Protein AF-A0A519K707-F1 (afdb_monomer_lite)

Radius of gyration: 17.27 Å; chains: 1; bounding box: 45×26×47 Å

pLDDT: mean 90.91, std 6.57, range [60.56, 97.56]

Secondary structure (DSSP, 8-state):
--HHHHHHHHHHHHHHHHHHHHHHHHHHHHHHTTSSS---HHHHHHHHHHHHHHHHHHHHHHHHHHHHHTT-HHHHGGGHHHHHHHHHHHHHHHHHHS--STHHHHHHHHHHHT-

Foldseek 3Di:
DPLVVLLVVLVCVVVVVVVVLVVVLVVQVVVQVPDPDRDPSVLVSLVVVLVSLVVSLVVLVVVLVVCVVVVVVSSSVSSVVSNVVSVLSNLQSVLVVDDCPDPSVVSVVVVVVVD

Sequence (115 aa):
MTLLKAFMIRLVIVILPLLCLYVYSEIAFAANRKKEHPTDAAMGIVLLGGFILIILFVGFMFDLIKRLVRKEYNLALLDIPFLIPAAVFIAYIICLMTSRECFCGWLIETIDWMR

Structure (mmCIF, N/CA/C/O backbone):
data_AF-A0A519K707-F1
#
_entry.id   AF-A0A519K707-F1
#
loop_
_atom_site.group_PDB
_atom_site.id
_atom_site.type_symbol
_atom_site.label_atom_id
_atom_site.label_alt_id
_atom_site.label_comp_id
_atom_site.label_asym_id
_atom_site.label_entity_id
_atom_site.label_seq_id
_atom_site.pdbx_PDB_ins_code
_atom_site.Cartn_x
_atom_site.Cartn_y
_atom_site.Cartn_z
_atom_site.occupancy
_atom_site.B_iso_or_equiv
_atom_site.auth_seq_id
_atom_site.auth_comp_id
_atom_site.auth_asym_id
_atom_site.auth_atom_id
_atom_site.pdbx_PDB_model_num
ATOM 1 N N . MET A 1 1 ? -25.925 4.312 6.617 1.00 61.62 1 MET A N 1
ATOM 2 C CA . MET A 1 1 ? -25.273 3.681 5.442 1.00 61.62 1 MET A CA 1
ATOM 3 C C . MET A 1 1 ? -25.270 2.181 5.661 1.00 61.62 1 MET A C 1
ATOM 5 O O . MET A 1 1 ? -24.950 1.770 6.766 1.00 61.62 1 MET A O 1
ATOM 9 N N . THR A 1 2 ? -25.628 1.372 4.665 1.00 84.69 2 THR A N 1
ATOM 10 C CA . THR A 1 2 ? -25.430 -0.083 4.758 1.00 84.69 2 THR A CA 1
ATOM 11 C C . THR A 1 2 ? -23.928 -0.391 4.822 1.00 84.69 2 THR A C 1
ATOM 13 O O . THR A 1 2 ? -23.132 0.320 4.202 1.00 84.69 2 THR A O 1
ATOM 16 N N . LEU A 1 3 ? -23.528 -1.426 5.573 1.00 87.75 3 LEU A N 1
ATOM 17 C CA . LEU A 1 3 ? -22.120 -1.848 5.697 1.00 87.75 3 LEU A CA 1
ATOM 18 C C . LEU A 1 3 ? -21.479 -2.081 4.321 1.00 87.75 3 LEU A C 1
ATOM 20 O O . LEU A 1 3 ? -20.363 -1.634 4.075 1.00 87.75 3 LEU A O 1
ATOM 24 N N . LEU A 1 4 ? -22.241 -2.664 3.391 1.00 90.69 4 LEU A N 1
ATOM 25 C CA . LEU A 1 4 ? -21.830 -2.858 2.002 1.00 90.69 4 LEU A CA 1
ATOM 26 C C . LEU A 1 4 ? -21.457 -1.541 1.310 1.00 90.69 4 LEU A C 1
ATOM 28 O O . LEU A 1 4 ? -20.396 -1.442 0.706 1.00 90.69 4 LEU A O 1
ATOM 32 N N . LYS A 1 5 ? -22.286 -0.495 1.430 1.00 91.25 5 LYS A N 1
ATOM 33 C CA . LYS A 1 5 ? -21.983 0.812 0.827 1.00 91.25 5 LYS A CA 1
ATOM 34 C C . LYS A 1 5 ? -20.705 1.414 1.416 1.00 91.25 5 LYS A C 1
ATOM 36 O O . LYS A 1 5 ? -19.913 1.999 0.685 1.00 91.25 5 LYS A O 1
ATOM 41 N N . ALA A 1 6 ? -20.495 1.259 2.723 1.00 90.38 6 ALA A N 1
ATOM 42 C CA . ALA A 1 6 ? -19.288 1.736 3.393 1.00 90.38 6 ALA A CA 1
ATOM 43 C C . ALA A 1 6 ? -18.028 0.978 2.942 1.00 90.38 6 ALA A C 1
ATOM 45 O O . ALA A 1 6 ? -16.967 1.586 2.819 1.00 90.38 6 ALA A O 1
ATOM 46 N N . PHE A 1 7 ? -18.144 -0.323 2.677 1.00 93.06 7 PHE A N 1
ATOM 47 C CA . PHE A 1 7 ? -17.065 -1.132 2.116 1.00 93.06 7 PHE A CA 1
ATOM 48 C C . PHE A 1 7 ? -16.756 -0.742 0.663 1.00 93.06 7 PHE A C 1
ATOM 50 O O . PHE A 1 7 ? -15.603 -0.487 0.330 1.00 93.06 7 PHE A O 1
ATOM 57 N N . MET A 1 8 ? -17.783 -0.596 -0.181 1.00 95.38 8 MET A N 1
ATOM 58 C CA . MET A 1 8 ? -17.620 -0.225 -1.593 1.00 95.38 8 MET A CA 1
ATOM 59 C C . MET A 1 8 ? -16.903 1.116 -1.773 1.00 95.38 8 MET A C 1
ATOM 61 O O . MET A 1 8 ? -16.061 1.247 -2.653 1.00 95.38 8 MET A O 1
ATOM 65 N N . ILE A 1 9 ? -17.192 2.105 -0.922 1.00 94.50 9 ILE A N 1
ATOM 66 C CA . ILE A 1 9 ? -16.501 3.402 -0.970 1.00 94.50 9 ILE A CA 1
ATOM 67 C C . ILE A 1 9 ? -15.000 3.230 -0.708 1.00 94.50 9 ILE A C 1
ATOM 69 O O . ILE A 1 9 ? -14.186 3.774 -1.447 1.00 94.50 9 ILE A O 1
ATOM 73 N N . ARG A 1 10 ? -14.627 2.444 0.306 1.00 93.62 10 ARG A N 1
ATOM 74 C CA . ARG A 1 10 ? -13.219 2.167 0.630 1.00 93.62 10 ARG A CA 1
ATOM 75 C C . ARG A 1 10 ? -12.516 1.413 -0.484 1.00 93.62 10 ARG A C 1
ATOM 77 O O . ARG A 1 10 ? -11.395 1.756 -0.842 1.00 93.62 10 ARG A O 1
ATOM 84 N N . LEU A 1 11 ? -13.210 0.442 -1.071 1.00 95.19 11 LEU A N 1
ATOM 85 C CA . LEU A 1 11 ? -12.708 -0.304 -2.213 1.00 95.19 11 LEU A CA 1
ATOM 86 C C . LEU A 1 11 ? -12.392 0.631 -3.388 1.00 95.19 11 LEU A C 1
ATOM 88 O O . LEU A 1 11 ? -11.310 0.543 -3.957 1.00 95.19 11 LEU A O 1
ATOM 92 N N . VAL A 1 12 ? -13.282 1.575 -3.707 1.00 96.50 12 VAL A N 1
ATOM 93 C CA . VAL A 1 12 ? -13.040 2.575 -4.760 1.00 96.50 12 VAL A CA 1
ATOM 94 C C . VAL A 1 12 ? -11.853 3.479 -4.417 1.00 96.50 12 VAL A C 1
ATOM 96 O O . VAL A 1 12 ? -11.022 3.727 -5.288 1.00 96.50 12 VAL A O 1
ATOM 99 N N . ILE A 1 13 ? -11.735 3.926 -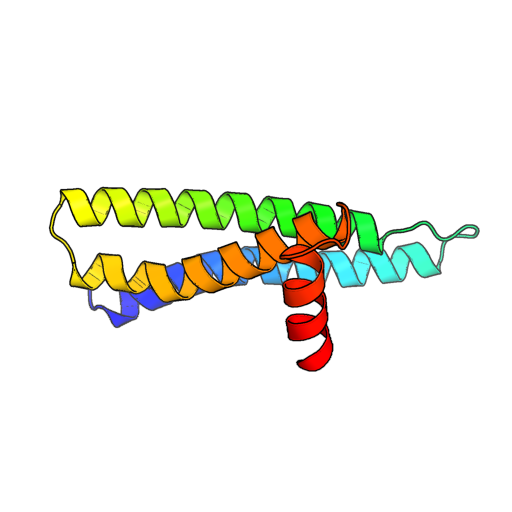3.161 1.00 95.25 13 ILE A N 1
ATOM 100 C CA . ILE A 1 13 ? -10.603 4.749 -2.693 1.00 95.25 13 ILE A CA 1
ATOM 101 C C . ILE A 1 13 ? -9.261 4.033 -2.903 1.00 95.25 13 ILE A C 1
ATOM 103 O O . ILE A 1 13 ? -8.279 4.691 -3.227 1.00 95.25 13 ILE A O 1
ATOM 107 N N . VAL A 1 14 ? -9.215 2.707 -2.752 1.00 95.69 14 VAL A N 1
ATOM 108 C CA . VAL A 1 14 ? -8.002 1.904 -2.979 1.00 95.69 14 VAL A CA 1
ATOM 109 C C . VAL A 1 14 ? -7.7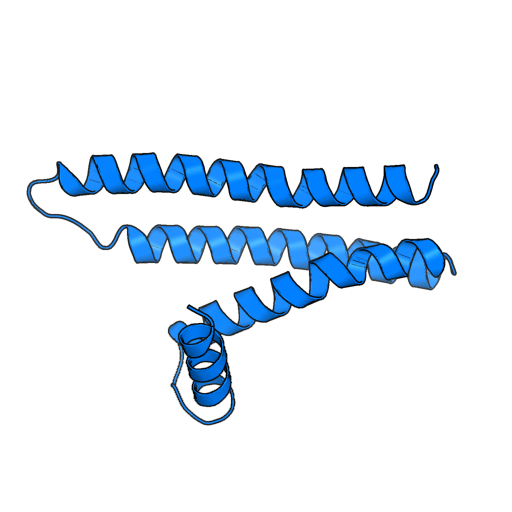73 1.621 -4.461 1.00 95.69 14 VAL A C 1
ATOM 111 O O . VAL A 1 14 ? -6.665 1.806 -4.957 1.00 95.69 14 VAL A O 1
ATOM 114 N N . ILE A 1 15 ? -8.804 1.184 -5.187 1.00 95.69 15 ILE A N 1
ATOM 115 C CA . ILE A 1 15 ? -8.665 0.769 -6.589 1.00 95.69 15 ILE A CA 1
ATOM 116 C C . ILE A 1 15 ? -8.275 1.946 -7.477 1.00 95.69 15 ILE A C 1
ATOM 118 O O . ILE A 1 15 ? -7.425 1.784 -8.346 1.00 95.69 15 ILE A O 1
ATOM 122 N N . LEU A 1 16 ? -8.871 3.123 -7.274 1.00 97.06 16 LEU A N 1
ATOM 123 C CA . LEU A 1 16 ? -8.659 4.272 -8.152 1.00 97.06 16 LEU A CA 1
ATOM 124 C C . LEU A 1 16 ? -7.169 4.664 -8.290 1.00 97.06 16 LEU A C 1
ATOM 126 O O . LEU A 1 16 ? -6.676 4.683 -9.418 1.00 97.06 16 LEU A O 1
ATOM 130 N N . PRO A 1 17 ? -6.411 4.930 -7.207 1.00 96.00 17 PRO A N 1
ATOM 131 C CA . PRO A 1 17 ? -4.996 5.278 -7.323 1.00 96.00 17 PRO A CA 1
ATOM 132 C C . PRO A 1 17 ? -4.136 4.122 -7.846 1.00 96.00 17 PRO A C 1
ATOM 134 O O . PRO A 1 17 ? -3.203 4.370 -8.608 1.00 96.00 17 PRO A O 1
ATOM 137 N N . LEU A 1 18 ? -4.450 2.869 -7.497 1.00 95.81 18 LEU A N 1
ATOM 138 C CA . LEU A 1 18 ? -3.706 1.705 -7.993 1.00 95.81 18 LEU A CA 1
ATOM 139 C C . LEU A 1 18 ? -3.924 1.483 -9.495 1.00 95.81 18 LEU A C 1
ATOM 141 O O . LEU A 1 18 ? -2.981 1.164 -10.214 1.00 95.81 18 LEU A O 1
ATOM 145 N N . LEU A 1 19 ? -5.140 1.713 -9.990 1.00 97.38 19 LEU A N 1
ATOM 146 C CA . LEU A 1 19 ? -5.457 1.638 -11.412 1.00 97.38 19 LEU A CA 1
ATOM 147 C C . LEU A 1 19 ? -4.780 2.772 -12.192 1.00 97.38 19 LEU A C 1
ATOM 149 O O . LEU A 1 19 ? -4.211 2.529 -13.255 1.00 97.38 19 LEU A O 1
ATOM 153 N N . CYS A 1 20 ? -4.765 3.990 -11.644 1.00 97.25 20 CYS A N 1
ATOM 154 C CA . CYS A 1 20 ? -3.995 5.098 -12.212 1.00 97.25 20 CYS A CA 1
ATOM 155 C C . CYS A 1 20 ? -2.498 4.767 -12.287 1.00 97.25 20 CYS A C 1
ATOM 157 O O . CYS A 1 20 ? -1.870 5.011 -13.317 1.00 97.25 20 CYS A O 1
ATOM 159 N N . LEU A 1 21 ? -1.934 4.178 -11.226 1.00 96.81 21 LEU A N 1
ATOM 160 C CA . LEU A 1 21 ? -0.539 3.742 -11.204 1.00 96.81 21 LEU A CA 1
ATOM 161 C C . LEU A 1 21 ? -0.266 2.662 -12.254 1.00 96.81 21 LEU A C 1
ATOM 163 O O . LEU A 1 21 ? 0.746 2.736 -12.944 1.00 96.81 21 LEU A O 1
ATOM 167 N N . TYR A 1 22 ? -1.169 1.692 -12.407 1.00 96.62 22 TYR A N 1
ATOM 168 C CA . TYR A 1 22 ? -1.054 0.645 -13.419 1.00 96.62 22 TYR A CA 1
ATOM 169 C C . TYR A 1 22 ? -1.020 1.232 -14.837 1.00 96.62 22 TYR A C 1
ATOM 171 O O . TYR A 1 22 ? -0.081 0.979 -15.592 1.00 96.62 22 TYR A O 1
ATOM 179 N N . VAL A 1 23 ? -1.976 2.100 -15.181 1.00 97.56 23 VAL A N 1
ATOM 180 C CA . VAL A 1 23 ? -2.002 2.767 -16.495 1.00 97.56 23 VAL A CA 1
ATOM 181 C C . VAL A 1 23 ? -0.733 3.593 -16.710 1.00 97.56 23 VAL A C 1
ATOM 183 O O . VAL A 1 23 ? -0.114 3.520 -17.771 1.00 97.56 23 VAL A O 1
ATOM 186 N N . TYR A 1 24 ? -0.302 4.337 -15.690 1.00 96.31 24 TYR A N 1
ATOM 187 C CA . TYR A 1 24 ? 0.948 5.087 -15.743 1.00 96.31 24 TYR A CA 1
ATOM 188 C C . TYR A 1 24 ? 2.161 4.173 -15.970 1.00 96.31 24 TYR A C 1
ATOM 190 O O . TYR A 1 24 ? 3.018 4.500 -16.790 1.00 96.31 24 TYR A O 1
ATOM 198 N N . SER A 1 25 ? 2.225 3.018 -15.301 1.00 95.69 25 SER A N 1
ATOM 199 C CA . SER A 1 25 ? 3.329 2.066 -15.455 1.00 95.69 25 SER A CA 1
ATOM 200 C C . SER A 1 25 ? 3.427 1.504 -16.870 1.00 95.69 25 SER A C 1
ATOM 202 O O . SER A 1 25 ? 4.521 1.485 -17.429 1.00 95.69 25 SER A O 1
ATOM 204 N N . GLU A 1 26 ? 2.305 1.147 -17.499 1.00 96.56 26 GLU A N 1
ATOM 205 C CA . GLU A 1 26 ? 2.284 0.652 -18.881 1.00 96.56 26 GLU A CA 1
ATOM 206 C C . GLU A 1 26 ? 2.825 1.705 -19.858 1.00 96.56 26 GLU A C 1
ATOM 208 O O . GLU A 1 26 ? 3.681 1.416 -20.703 1.00 96.56 26 GLU A O 1
ATOM 213 N N . ILE A 1 27 ? 2.390 2.959 -19.695 1.00 94.75 27 ILE A N 1
ATOM 214 C CA . ILE A 1 27 ? 2.861 4.089 -20.504 1.00 94.75 27 ILE A CA 1
ATOM 215 C C . ILE A 1 27 ? 4.360 4.325 -20.274 1.00 94.75 27 ILE A C 1
ATOM 217 O O . ILE A 1 27 ? 5.123 4.462 -21.235 1.00 94.75 27 ILE A O 1
ATOM 221 N N . ALA A 1 28 ? 4.798 4.341 -19.013 1.00 93.50 28 ALA A N 1
ATOM 222 C CA . ALA A 1 28 ? 6.188 4.573 -18.639 1.00 93.50 28 ALA A CA 1
ATOM 223 C C . ALA A 1 28 ? 7.117 3.472 -19.175 1.00 93.50 28 ALA A C 1
ATOM 225 O O . ALA A 1 28 ? 8.165 3.779 -19.747 1.00 93.50 28 ALA A O 1
ATOM 226 N N . PHE A 1 29 ? 6.723 2.200 -19.078 1.00 93.81 29 PHE A N 1
ATOM 227 C CA . PHE A 1 29 ? 7.488 1.085 -19.635 1.00 93.81 29 PHE A CA 1
ATOM 228 C C . PHE A 1 29 ? 7.539 1.125 -21.163 1.00 93.81 29 PHE A C 1
ATOM 230 O O . PHE A 1 29 ? 8.608 0.928 -21.747 1.00 93.81 29 PHE A O 1
ATOM 237 N N . ALA A 1 30 ? 6.421 1.425 -21.830 1.00 93.44 30 ALA A N 1
ATOM 238 C CA . ALA A 1 30 ? 6.387 1.563 -23.282 1.00 93.44 30 ALA A CA 1
ATOM 239 C C . ALA A 1 30 ? 7.288 2.703 -23.781 1.00 93.44 30 ALA A C 1
ATOM 241 O O . ALA A 1 30 ? 7.981 2.535 -24.785 1.00 93.44 30 ALA A O 1
ATOM 242 N N . ALA A 1 31 ? 7.319 3.836 -23.076 1.00 91.31 31 ALA A N 1
ATOM 243 C CA . ALA A 1 31 ? 8.213 4.947 -23.384 1.00 91.31 31 ALA A CA 1
ATOM 244 C C . ALA A 1 31 ? 9.684 4.594 -23.110 1.00 91.31 31 ALA A C 1
ATOM 246 O O . ALA A 1 31 ? 10.549 4.904 -23.926 1.00 91.31 31 ALA A O 1
ATOM 247 N N . ASN A 1 32 ? 9.974 3.904 -22.003 1.00 92.25 32 ASN A N 1
ATOM 248 C CA . ASN A 1 32 ? 11.335 3.510 -21.637 1.00 92.25 32 ASN A CA 1
ATOM 249 C C . ASN A 1 32 ? 11.960 2.541 -22.652 1.00 92.25 32 ASN A C 1
ATOM 251 O O . ASN A 1 32 ? 13.131 2.689 -22.981 1.00 92.25 32 ASN A O 1
ATOM 255 N N . ARG A 1 33 ? 11.173 1.611 -23.214 1.00 89.75 33 ARG A N 1
ATOM 256 C CA . ARG A 1 33 ? 11.623 0.696 -24.284 1.00 89.75 33 ARG A CA 1
ATOM 257 C C . ARG A 1 33 ? 12.019 1.402 -25.584 1.00 89.75 33 ARG A C 1
ATOM 259 O O . ARG A 1 33 ? 12.747 0.824 -26.378 1.00 89.75 33 ARG A O 1
ATOM 266 N N . LYS A 1 34 ? 11.522 2.619 -25.821 1.00 91.06 34 LYS A N 1
ATOM 267 C CA . LYS A 1 34 ? 11.827 3.415 -27.022 1.00 91.06 34 LYS A CA 1
ATOM 268 C C . LYS A 1 34 ? 13.043 4.325 -26.845 1.00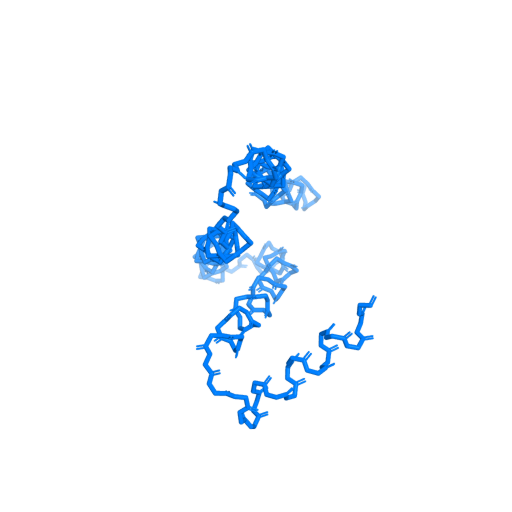 91.06 34 LYS A C 1
ATOM 270 O O . LYS A 1 34 ? 13.459 4.954 -27.812 1.00 91.06 34 LYS A O 1
ATOM 275 N N . LYS A 1 35 ? 13.581 4.446 -25.627 1.00 87.69 35 LYS A N 1
ATOM 276 C CA . LYS A 1 35 ? 14.779 5.247 -25.367 1.00 87.69 35 LYS A CA 1
ATOM 277 C C . LYS A 1 35 ? 16.017 4.497 -25.846 1.00 87.69 35 LYS A C 1
ATOM 279 O O . LYS A 1 35 ? 16.134 3.296 -25.632 1.00 87.69 35 LYS A O 1
ATOM 284 N N . GLU A 1 36 ? 16.9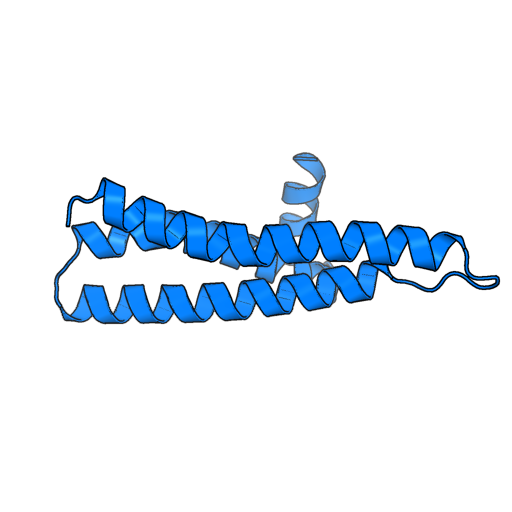57 5.240 -26.418 1.00 80.75 36 GLU A N 1
ATOM 285 C CA . GLU A 1 36 ? 18.266 4.730 -26.849 1.00 80.75 36 GLU A CA 1
ATOM 286 C C . GLU A 1 36 ? 19.071 4.144 -25.675 1.00 80.75 36 GLU A C 1
ATOM 288 O O . GLU A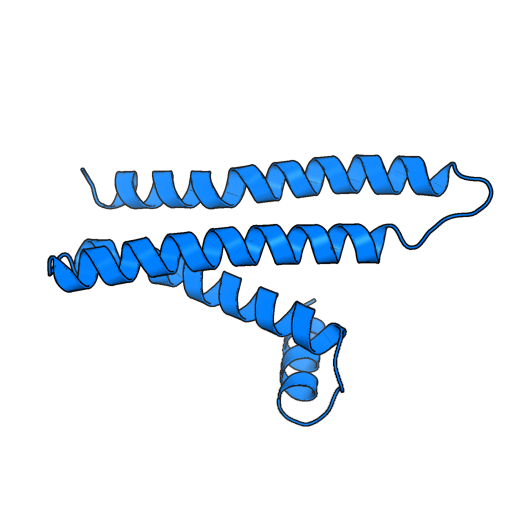 1 36 ? 19.767 3.141 -25.820 1.00 80.75 36 GLU A O 1
ATOM 293 N N . HIS A 1 37 ? 18.874 4.701 -24.475 1.00 82.56 37 HIS A N 1
ATOM 294 C CA . HIS A 1 37 ? 19.379 4.163 -23.215 1.00 82.56 37 HIS A CA 1
ATOM 295 C C . HIS A 1 37 ? 18.216 3.954 -22.233 1.00 82.56 37 HIS A C 1
ATOM 297 O O . HIS A 1 37 ? 17.754 4.916 -21.606 1.00 82.56 37 HIS A O 1
ATOM 303 N N . PRO A 1 38 ? 17.697 2.718 -22.111 1.00 80.31 38 PRO A N 1
ATOM 304 C CA . PRO A 1 38 ? 16.660 2.394 -21.143 1.00 80.31 38 PRO A CA 1
ATOM 305 C C . PRO A 1 38 ? 17.132 2.679 -19.713 1.00 80.31 38 PRO A C 1
ATOM 307 O O . PRO A 1 38 ? 18.233 2.307 -19.317 1.00 80.31 38 PRO A O 1
ATOM 310 N N . THR A 1 39 ? 16.276 3.331 -18.933 1.00 83.00 39 THR A N 1
ATOM 311 C CA . THR A 1 39 ? 16.493 3.602 -17.500 1.00 83.00 39 THR A CA 1
ATOM 312 C C . THR A 1 39 ? 15.786 2.563 -16.629 1.00 83.00 39 THR A C 1
ATOM 314 O O . THR A 1 39 ? 14.914 1.844 -17.124 1.00 83.00 39 THR A O 1
ATOM 317 N N . ASP A 1 40 ? 16.098 2.504 -15.331 1.00 83.56 40 ASP A N 1
ATOM 318 C CA . ASP A 1 40 ? 15.358 1.671 -14.371 1.00 83.56 40 ASP A CA 1
ATOM 319 C C . ASP A 1 40 ? 13.996 2.301 -14.017 1.00 83.56 40 ASP A C 1
ATOM 321 O O . ASP A 1 40 ? 13.755 2.842 -12.937 1.00 83.56 40 ASP A O 1
ATOM 325 N N . ALA A 1 41 ? 13.088 2.276 -14.995 1.00 87.81 41 ALA A N 1
ATOM 326 C CA . ALA A 1 41 ? 11.725 2.769 -14.839 1.00 87.81 41 ALA A CA 1
ATOM 327 C C . ALA A 1 41 ? 10.933 1.949 -13.806 1.00 87.81 41 ALA A C 1
ATOM 329 O O . ALA A 1 41 ? 10.013 2.480 -13.183 1.00 87.81 41 ALA A O 1
ATOM 330 N N . ALA A 1 42 ? 11.300 0.676 -13.605 1.00 88.25 42 ALA A N 1
ATOM 331 C CA . ALA A 1 42 ? 10.631 -0.210 -12.663 1.00 88.25 42 ALA A CA 1
ATOM 332 C C . ALA A 1 42 ? 10.831 0.273 -11.225 1.00 88.25 42 ALA A C 1
ATOM 334 O O . ALA A 1 42 ? 9.850 0.392 -10.492 1.00 88.25 42 ALA A O 1
ATOM 335 N N . MET A 1 43 ? 12.058 0.648 -10.849 1.00 88.50 43 MET A N 1
ATOM 336 C CA . MET A 1 43 ? 12.332 1.196 -9.519 1.00 88.50 43 MET A CA 1
ATOM 337 C C . MET A 1 43 ? 11.509 2.462 -9.235 1.00 88.50 43 MET A C 1
ATOM 339 O O . MET A 1 43 ? 10.898 2.580 -8.173 1.00 88.50 43 MET A O 1
ATOM 343 N N . GLY A 1 44 ? 11.418 3.384 -10.200 1.00 90.38 44 GLY A N 1
ATOM 344 C CA . GLY A 1 44 ? 10.612 4.601 -10.054 1.00 90.38 44 GLY A CA 1
ATOM 345 C C . GLY A 1 44 ? 9.119 4.317 -9.838 1.00 90.38 44 GLY A C 1
ATOM 346 O O . GLY A 1 44 ? 8.480 4.950 -8.997 1.00 90.38 44 GLY A O 1
ATOM 347 N N . ILE A 1 45 ? 8.567 3.333 -10.553 1.00 93.94 45 ILE A N 1
ATOM 348 C CA . ILE A 1 45 ? 7.169 2.901 -10.399 1.00 93.94 45 ILE A CA 1
ATOM 349 C C . ILE A 1 45 ? 6.944 2.244 -9.032 1.00 93.94 45 ILE A C 1
ATOM 351 O O . ILE A 1 45 ? 5.944 2.539 -8.380 1.00 93.94 45 ILE A O 1
ATOM 355 N N . VAL A 1 46 ? 7.875 1.401 -8.572 1.00 92.44 46 VAL A N 1
ATOM 356 C CA . VAL A 1 46 ? 7.806 0.763 -7.247 1.00 92.44 46 VAL A CA 1
ATOM 357 C C . VAL A 1 46 ? 7.818 1.811 -6.134 1.00 92.44 46 VAL A C 1
ATOM 359 O O . VAL A 1 46 ? 6.995 1.734 -5.223 1.00 92.44 46 VAL A O 1
ATOM 362 N N . LEU A 1 47 ? 8.679 2.830 -6.226 1.00 92.00 47 LEU A N 1
ATOM 363 C CA . LEU A 1 47 ? 8.727 3.927 -5.253 1.00 92.00 47 LEU A CA 1
ATOM 364 C C . LEU A 1 47 ? 7.425 4.737 -5.228 1.00 92.00 47 LEU A C 1
ATOM 366 O O . LEU A 1 47 ? 6.897 5.023 -4.152 1.00 92.00 47 LEU A O 1
ATOM 370 N N . LEU A 1 48 ? 6.874 5.068 -6.400 1.00 95.00 48 LEU A N 1
ATOM 371 C CA . LEU A 1 48 ? 5.584 5.753 -6.498 1.00 95.00 48 LEU A CA 1
ATOM 372 C C . LEU A 1 48 ? 4.448 4.899 -5.911 1.00 95.00 48 LEU A C 1
ATOM 374 O O . LEU A 1 48 ? 3.596 5.415 -5.187 1.00 95.00 48 LEU A O 1
ATOM 378 N N . GLY A 1 49 ? 4.468 3.590 -6.167 1.00 95.25 49 GLY A N 1
ATOM 379 C CA . GLY A 1 49 ? 3.550 2.630 -5.559 1.00 95.25 49 GLY A CA 1
ATOM 380 C C . GLY A 1 49 ? 3.667 2.588 -4.039 1.00 95.25 49 GLY A C 1
ATOM 381 O O . GLY A 1 49 ? 2.654 2.691 -3.350 1.00 95.25 49 GLY A O 1
ATOM 382 N N . GLY A 1 50 ? 4.889 2.532 -3.507 1.00 94.62 50 GLY A N 1
ATOM 383 C CA . GLY A 1 50 ? 5.147 2.614 -2.070 1.00 94.62 50 GLY A CA 1
ATOM 384 C C . GLY A 1 50 ? 4.578 3.892 -1.451 1.00 94.62 50 GLY A C 1
ATOM 385 O O . GLY A 1 50 ? 3.896 3.831 -0.431 1.00 94.62 50 GLY A O 1
ATOM 386 N N . PHE A 1 51 ? 4.765 5.042 -2.103 1.00 95.25 51 PHE A N 1
ATOM 387 C CA . PHE A 1 51 ? 4.211 6.317 -1.644 1.00 95.25 51 PHE A CA 1
ATOM 388 C C . PHE A 1 51 ? 2.673 6.321 -1.608 1.00 95.25 51 PHE A C 1
ATOM 390 O O . PHE A 1 51 ? 2.077 6.725 -0.608 1.00 95.25 51 PHE A O 1
ATOM 397 N N . ILE A 1 52 ? 2.022 5.817 -2.662 1.00 96.94 52 ILE A N 1
ATOM 398 C CA . ILE A 1 52 ? 0.559 5.670 -2.719 1.00 96.94 52 ILE A CA 1
ATOM 399 C C . ILE A 1 52 ? 0.060 4.762 -1.589 1.00 96.94 52 ILE A C 1
ATOM 401 O O . ILE A 1 52 ? -0.895 5.112 -0.893 1.00 96.94 52 ILE A O 1
ATOM 405 N N . LEU A 1 53 ? 0.719 3.619 -1.376 1.00 96.75 53 LEU A N 1
ATOM 406 C CA . LEU A 1 53 ? 0.362 2.678 -0.316 1.00 96.75 53 LEU A CA 1
ATOM 407 C C . LEU A 1 53 ? 0.510 3.301 1.074 1.00 96.75 53 LEU A C 1
ATOM 409 O O . LEU A 1 53 ? -0.376 3.113 1.902 1.00 96.75 53 LEU A O 1
ATOM 413 N N . ILE A 1 54 ? 1.566 4.082 1.323 1.00 96.50 54 ILE A N 1
ATOM 414 C CA . ILE A 1 54 ? 1.759 4.796 2.594 1.00 96.50 54 ILE A CA 1
ATOM 415 C C . ILE A 1 54 ? 0.620 5.794 2.836 1.00 96.50 54 ILE A C 1
ATOM 417 O O . ILE A 1 54 ? 0.063 5.819 3.934 1.00 96.50 54 ILE A O 1
ATOM 421 N N . ILE A 1 55 ? 0.229 6.582 1.827 1.00 97.31 55 ILE A N 1
ATOM 422 C CA . ILE A 1 55 ? -0.893 7.529 1.954 1.00 97.31 55 ILE A CA 1
ATOM 423 C C . ILE A 1 55 ? -2.191 6.792 2.290 1.00 97.31 55 ILE A C 1
ATOM 425 O O . ILE A 1 55 ? -2.898 7.186 3.221 1.00 97.31 55 ILE A O 1
ATOM 429 N N . LEU A 1 56 ? -2.500 5.714 1.561 1.00 96.56 56 LEU A N 1
ATOM 430 C CA . LEU A 1 56 ? -3.687 4.898 1.821 1.00 96.56 56 LEU A CA 1
ATOM 431 C C . LEU A 1 56 ? -3.645 4.308 3.232 1.00 96.56 56 LEU A C 1
ATOM 433 O O . LEU A 1 56 ? -4.621 4.423 3.970 1.00 96.56 56 LEU A O 1
ATOM 437 N N . PHE A 1 57 ? -2.509 3.736 3.630 1.00 97.00 57 PHE A N 1
ATOM 438 C CA . PHE A 1 57 ? -2.314 3.141 4.946 1.00 97.00 57 PHE A CA 1
ATOM 439 C C . PHE A 1 57 ? -2.559 4.155 6.065 1.00 97.00 57 PHE A C 1
ATOM 441 O O . PHE A 1 57 ? -3.362 3.897 6.959 1.00 97.00 57 PHE A O 1
ATOM 448 N N . VAL A 1 58 ? -1.945 5.340 5.993 1.00 97.19 58 VAL A N 1
ATOM 449 C CA . VAL A 1 58 ? -2.154 6.410 6.982 1.00 97.19 58 VAL A CA 1
ATOM 450 C C . VAL A 1 58 ? -3.617 6.864 7.009 1.00 97.19 58 VAL A C 1
ATOM 452 O O . VAL A 1 58 ? -4.181 7.048 8.090 1.00 97.19 58 VAL A O 1
ATOM 455 N N . GLY A 1 59 ? -4.261 6.991 5.845 1.00 96.19 59 GLY A N 1
ATOM 456 C CA . GLY A 1 59 ? -5.678 7.344 5.743 1.00 96.19 59 GLY A CA 1
ATOM 457 C C . GLY A 1 59 ? -6.598 6.333 6.435 1.00 96.19 59 GLY A C 1
ATOM 458 O O . GLY A 1 59 ? -7.445 6.720 7.243 1.00 96.19 59 GLY A O 1
ATOM 459 N N . PHE A 1 60 ? -6.398 5.038 6.177 1.00 95.94 60 PHE A N 1
ATOM 460 C CA . PHE A 1 60 ? -7.160 3.970 6.828 1.00 95.94 60 PHE A CA 1
ATOM 461 C C . PHE A 1 60 ? -6.836 3.836 8.317 1.00 95.94 60 PHE A C 1
ATOM 463 O O . PHE A 1 60 ? -7.742 3.586 9.106 1.00 95.94 60 PHE A O 1
ATOM 470 N N . MET A 1 61 ? -5.585 4.059 8.732 1.00 96.38 61 MET A N 1
ATOM 471 C CA . MET A 1 61 ? -5.211 4.072 10.149 1.00 96.38 61 MET A CA 1
ATOM 472 C C . MET A 1 61 ? -5.945 5.187 10.894 1.00 96.38 61 MET A C 1
ATOM 474 O O . MET A 1 61 ? -6.475 4.965 11.983 1.00 96.38 61 MET A O 1
ATOM 478 N N . PHE A 1 62 ? -6.026 6.379 10.300 1.00 96.38 62 PHE A N 1
ATOM 479 C CA . PHE A 1 62 ? -6.763 7.493 10.886 1.00 96.38 62 PHE A CA 1
ATOM 480 C C . PHE A 1 62 ? -8.274 7.217 10.963 1.00 96.38 62 PHE A C 1
ATOM 482 O O . PHE A 1 62 ? -8.883 7.487 12.002 1.00 96.38 62 PHE A O 1
ATOM 489 N N . ASP A 1 63 ? -8.884 6.654 9.909 1.00 94.00 63 ASP A N 1
ATOM 490 C CA . ASP A 1 63 ? -10.305 6.261 9.925 1.00 94.00 63 ASP A CA 1
ATOM 491 C C . ASP A 1 63 ? -10.574 5.195 11.000 1.00 94.00 63 ASP A C 1
ATOM 493 O O . ASP A 1 63 ? -11.494 5.359 11.807 1.00 94.00 63 ASP A O 1
ATOM 497 N N . LEU A 1 64 ? -9.708 4.179 11.096 1.00 94.38 64 LEU A N 1
ATOM 498 C CA . LEU A 1 64 ? -9.793 3.115 12.093 1.00 94.38 64 LEU A CA 1
ATOM 499 C C . LEU A 1 64 ? -9.740 3.678 13.520 1.00 94.38 64 LEU A C 1
ATOM 501 O O . LEU A 1 64 ? -10.641 3.419 14.321 1.00 94.38 64 LEU A O 1
ATOM 505 N N . ILE A 1 65 ? -8.724 4.490 13.838 1.00 95.62 65 ILE A N 1
ATOM 506 C CA . ILE A 1 65 ? -8.567 5.114 15.164 1.00 95.62 65 ILE A CA 1
ATOM 507 C C . ILE A 1 65 ? -9.796 5.965 15.494 1.00 95.62 65 ILE A C 1
ATOM 509 O O . ILE A 1 65 ? -10.383 5.832 16.570 1.00 95.62 65 ILE A O 1
ATOM 513 N N . LYS A 1 66 ? -10.240 6.807 14.555 1.00 95.81 66 LYS A N 1
ATOM 514 C CA . LYS A 1 66 ? -11.409 7.674 14.738 1.00 95.81 66 LYS A CA 1
ATOM 515 C C . LYS A 1 66 ? -12.681 6.872 15.031 1.00 95.81 66 LYS A C 1
ATOM 517 O O . LYS A 1 66 ? -13.479 7.288 15.873 1.00 95.81 66 LYS A O 1
ATOM 522 N N . ARG A 1 67 ? -12.885 5.732 14.366 1.00 93.06 67 ARG A N 1
ATOM 523 C CA . ARG A 1 67 ? -14.055 4.860 14.575 1.00 93.06 67 ARG A CA 1
ATOM 524 C C . ARG A 1 67 ? -13.984 4.067 15.867 1.00 93.06 67 ARG A C 1
ATOM 526 O O . ARG A 1 67 ? -15.009 3.929 16.532 1.00 93.06 67 ARG A O 1
ATOM 533 N N . LEU A 1 68 ? -12.795 3.610 16.258 1.00 93.81 68 LEU A N 1
ATOM 534 C CA . LEU A 1 68 ? -12.573 2.970 17.555 1.00 93.81 68 LEU A CA 1
ATOM 535 C C . LEU A 1 68 ? -12.909 3.927 18.703 1.00 93.81 68 LEU A C 1
ATOM 537 O O . LEU A 1 68 ? -13.653 3.553 19.608 1.00 93.81 68 LEU A O 1
ATOM 541 N N . VAL A 1 69 ? -12.464 5.187 18.620 1.00 95.38 69 VAL A N 1
ATOM 542 C CA . VAL A 1 69 ? -12.802 6.233 19.606 1.00 95.38 69 VAL A CA 1
ATOM 543 C C . VAL A 1 69 ? -14.314 6.478 19.673 1.00 95.38 69 VAL A C 1
ATOM 545 O O . VAL A 1 69 ? -14.867 6.671 20.754 1.00 95.38 69 VAL A O 1
ATOM 548 N N . ARG A 1 70 ? -15.011 6.415 18.532 1.00 94.25 70 ARG A N 1
ATOM 549 C CA . ARG A 1 70 ? -16.477 6.547 18.450 1.00 94.25 70 ARG A CA 1
ATOM 550 C C . ARG A 1 70 ? -17.249 5.269 18.798 1.00 94.25 70 ARG A C 1
ATOM 552 O O . ARG A 1 70 ? -18.475 5.290 18.756 1.00 94.25 70 ARG A O 1
ATOM 559 N N . LYS A 1 71 ? -16.562 4.175 19.152 1.00 93.38 71 LYS A N 1
ATOM 560 C CA . LYS A 1 71 ? -17.141 2.846 19.432 1.00 93.38 71 LYS A CA 1
ATOM 561 C C . LYS A 1 71 ? -17.927 2.246 18.252 1.00 93.38 71 LYS A C 1
ATOM 563 O O . LYS A 1 71 ? -18.796 1.397 18.435 1.00 93.38 71 LYS A O 1
ATOM 568 N N . GLU A 1 72 ? -17.601 2.641 17.021 1.00 91.38 72 GLU A N 1
ATOM 569 C CA . GLU A 1 72 ? -18.201 2.118 15.786 1.00 91.38 72 GLU A CA 1
ATOM 570 C C . GLU A 1 72 ? -17.488 0.830 15.319 1.00 91.38 72 GLU A C 1
ATOM 572 O O . GLU A 1 72 ? -16.980 0.755 14.199 1.00 91.38 72 GLU A O 1
ATOM 577 N N . TYR A 1 73 ? -17.429 -0.200 16.172 1.00 90.00 73 TYR A N 1
ATOM 578 C CA . TYR A 1 73 ? -16.596 -1.395 15.943 1.00 90.00 73 TYR A CA 1
ATOM 579 C C . TYR A 1 73 ? -16.880 -2.109 14.611 1.00 90.00 73 TYR A C 1
ATOM 581 O O . TYR A 1 73 ? -15.953 -2.475 13.895 1.00 90.00 73 TYR A O 1
ATOM 589 N N . ASN A 1 74 ? -18.152 -2.231 14.221 1.00 89.12 74 ASN A N 1
ATOM 590 C CA . ASN A 1 74 ? -18.533 -2.881 12.961 1.00 89.12 74 ASN A CA 1
ATOM 591 C C . ASN A 1 74 ? -17.995 -2.146 11.722 1.00 89.12 74 ASN A C 1
ATOM 593 O O . ASN A 1 74 ? -17.690 -2.777 10.716 1.00 89.12 74 ASN A O 1
ATOM 597 N N . LEU A 1 75 ? -17.888 -0.814 11.780 1.00 88.56 75 LEU A N 1
ATOM 598 C CA . LEU A 1 75 ? -17.357 -0.003 10.680 1.00 88.56 75 LEU A CA 1
ATOM 599 C C . LEU A 1 75 ? -15.829 0.082 10.708 1.00 88.56 75 LEU A C 1
ATOM 601 O O . LEU A 1 75 ? -15.234 0.235 9.644 1.00 88.56 75 LEU A O 1
ATOM 605 N N . ALA A 1 76 ? -15.227 -0.020 11.896 1.00 89.25 76 ALA A N 1
ATOM 606 C CA . ALA A 1 76 ? -13.783 -0.102 12.104 1.00 89.25 76 ALA A CA 1
ATOM 607 C C . ALA A 1 76 ? -13.200 -1.408 11.535 1.00 89.25 76 ALA A C 1
ATOM 609 O O . ALA A 1 76 ? -12.171 -1.399 10.868 1.00 89.25 76 ALA A O 1
ATOM 610 N N . LEU A 1 77 ? -13.895 -2.537 11.718 1.00 91.69 77 LEU A N 1
ATOM 611 C CA . LEU A 1 77 ? -13.465 -3.829 11.166 1.00 91.69 77 LEU A CA 1
ATOM 612 C C . LEU A 1 77 ? -13.366 -3.828 9.632 1.00 91.69 77 LEU A C 1
ATOM 614 O O . LEU A 1 77 ? -12.598 -4.608 9.077 1.00 91.69 77 LEU A O 1
ATOM 618 N N . LEU A 1 78 ? -14.093 -2.940 8.943 1.00 93.50 78 LEU A N 1
ATOM 619 C CA . LEU A 1 78 ? -14.014 -2.813 7.486 1.00 93.50 78 LEU A CA 1
ATOM 620 C C . LEU A 1 78 ? -12.689 -2.216 6.996 1.00 93.50 78 LEU A C 1
ATOM 622 O O . LEU A 1 78 ? -12.405 -2.347 5.811 1.00 93.50 78 LEU A O 1
ATOM 626 N N . ASP A 1 79 ? -11.894 -1.577 7.858 1.00 91.81 79 ASP A N 1
ATOM 627 C CA . ASP A 1 79 ? -10.588 -1.018 7.482 1.00 91.81 79 ASP A CA 1
ATOM 628 C C . ASP A 1 79 ? -9.483 -2.092 7.479 1.00 91.81 79 ASP A C 1
ATOM 630 O O . ASP A 1 79 ? -8.508 -1.987 6.734 1.00 91.81 79 ASP A O 1
ATOM 634 N N . ILE A 1 80 ? -9.656 -3.171 8.255 1.00 92.94 80 ILE A N 1
ATOM 635 C CA . ILE A 1 80 ? -8.662 -4.248 8.415 1.00 92.94 80 ILE A CA 1
ATOM 636 C C . ILE A 1 80 ? -8.284 -4.921 7.080 1.00 92.94 80 ILE A C 1
ATOM 638 O O . ILE A 1 80 ? -7.084 -5.051 6.821 1.00 92.94 80 ILE A O 1
ATOM 642 N N . PRO A 1 81 ? -9.235 -5.303 6.199 1.00 93.94 81 PRO A N 1
ATOM 643 C CA . PRO A 1 81 ? -8.914 -5.918 4.909 1.00 93.94 81 PRO A CA 1
ATOM 644 C C . PRO A 1 81 ? -8.097 -5.026 3.968 1.00 93.94 81 PRO A C 1
ATO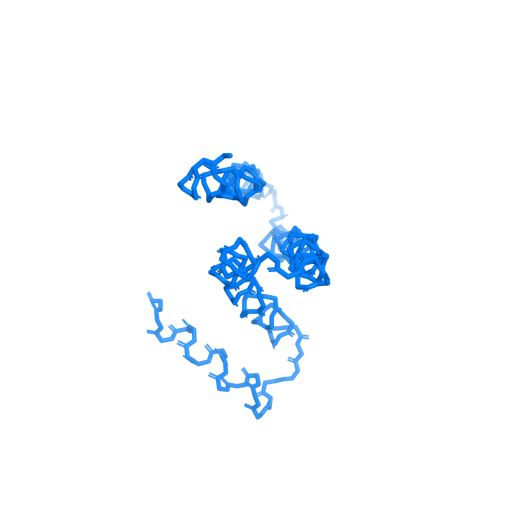M 646 O O . PRO A 1 81 ? -7.521 -5.536 3.016 1.00 93.94 81 PRO A O 1
ATOM 649 N N . PHE A 1 82 ? -8.044 -3.713 4.210 1.00 94.75 82 PHE A N 1
ATOM 650 C CA . PHE A 1 82 ? -7.244 -2.771 3.423 1.00 94.75 82 PHE A CA 1
ATOM 651 C C . PHE A 1 82 ? -5.900 -2.471 4.096 1.00 94.75 82 PHE A C 1
ATOM 653 O O . PHE A 1 82 ? -4.874 -2.383 3.423 1.00 94.75 82 PHE A O 1
ATOM 660 N N . LEU A 1 83 ? -5.890 -2.368 5.428 1.00 95.56 83 LEU A N 1
ATOM 661 C CA . LEU A 1 83 ? -4.689 -2.097 6.215 1.00 95.56 83 LEU A CA 1
ATOM 662 C C . LEU A 1 83 ? -3.678 -3.240 6.175 1.00 95.56 83 LEU A C 1
ATOM 664 O O . LEU A 1 83 ? -2.489 -2.973 6.016 1.00 95.56 83 LEU A O 1
ATOM 668 N N . ILE A 1 84 ? -4.129 -4.494 6.305 1.00 94.94 84 ILE A N 1
ATOM 669 C CA . ILE A 1 84 ? -3.219 -5.649 6.341 1.00 94.94 84 ILE A CA 1
ATOM 670 C C . ILE A 1 84 ? -2.437 -5.772 5.024 1.00 94.94 84 ILE A C 1
ATOM 672 O O . ILE A 1 84 ? -1.207 -5.758 5.084 1.00 94.94 84 ILE A O 1
ATOM 676 N N . PRO A 1 85 ? -3.076 -5.828 3.835 1.00 92.88 85 PRO A N 1
ATOM 677 C CA . PRO A 1 85 ? -2.329 -5.904 2.585 1.00 92.88 85 PRO A CA 1
ATOM 678 C C . PRO A 1 85 ? -1.427 -4.689 2.374 1.00 92.88 85 PRO A C 1
ATOM 680 O O . PRO A 1 85 ? -0.274 -4.859 1.991 1.00 92.88 85 PRO A O 1
ATOM 683 N N . ALA A 1 86 ? -1.902 -3.473 2.674 1.00 93.94 86 ALA A N 1
ATOM 684 C CA . ALA A 1 86 ? -1.080 -2.272 2.547 1.00 93.94 86 ALA A CA 1
ATOM 685 C C . ALA A 1 86 ? 0.186 -2.355 3.416 1.00 93.94 86 ALA A C 1
ATOM 687 O O . ALA A 1 86 ? 1.276 -2.096 2.916 1.00 93.94 86 ALA A O 1
ATOM 688 N N . ALA A 1 87 ? 0.069 -2.786 4.676 1.00 95.25 87 ALA A N 1
ATOM 689 C CA . ALA A 1 87 ? 1.217 -2.981 5.561 1.00 95.25 87 ALA A CA 1
ATOM 690 C C . ALA A 1 87 ? 2.200 -4.026 5.016 1.00 95.25 87 ALA A C 1
ATOM 692 O O . ALA A 1 87 ? 3.405 -3.780 5.009 1.00 95.25 87 ALA A O 1
ATOM 693 N N . VAL A 1 88 ? 1.693 -5.163 4.526 1.00 93.00 88 VAL A N 1
ATOM 694 C CA . VAL A 1 88 ? 2.520 -6.232 3.945 1.00 93.00 88 VAL A CA 1
ATOM 695 C C . VAL A 1 88 ? 3.284 -5.728 2.720 1.00 93.00 88 VAL A C 1
ATOM 697 O O . VAL A 1 88 ? 4.497 -5.906 2.649 1.00 93.00 88 VAL A O 1
ATOM 700 N N . PHE A 1 89 ? 2.617 -5.048 1.783 1.00 91.75 89 PHE A N 1
ATOM 701 C CA . PHE A 1 89 ? 3.272 -4.524 0.581 1.00 91.75 89 PHE A CA 1
ATOM 702 C C . PHE A 1 89 ? 4.259 -3.392 0.888 1.00 91.75 89 PHE A C 1
ATOM 704 O O . PHE A 1 89 ? 5.331 -3.348 0.289 1.00 91.75 89 PHE A O 1
ATOM 711 N N . ILE A 1 90 ? 3.952 -2.507 1.843 1.00 93.94 90 ILE A N 1
ATOM 712 C CA . ILE A 1 90 ? 4.900 -1.483 2.307 1.00 93.94 90 ILE A CA 1
ATOM 713 C C . ILE A 1 90 ? 6.141 -2.152 2.907 1.00 93.94 90 ILE A C 1
ATOM 715 O O . ILE A 1 90 ? 7.261 -1.805 2.535 1.00 93.94 90 ILE A O 1
ATOM 719 N N . ALA A 1 91 ? 5.953 -3.133 3.794 1.00 93.00 91 ALA A N 1
ATOM 720 C CA . ALA A 1 91 ? 7.054 -3.870 4.405 1.00 93.00 91 ALA A CA 1
ATOM 721 C C . ALA A 1 91 ? 7.897 -4.604 3.354 1.00 93.00 91 ALA A C 1
ATOM 723 O O . ALA A 1 91 ? 9.121 -4.553 3.422 1.00 93.00 91 ALA A O 1
ATOM 724 N N . TYR A 1 92 ? 7.265 -5.215 2.350 1.00 90.75 92 TYR A N 1
ATOM 725 C CA . TYR A 1 92 ? 7.962 -5.869 1.244 1.00 90.75 92 TYR A CA 1
ATOM 726 C C . TYR A 1 92 ? 8.832 -4.885 0.454 1.00 90.75 92 TYR A C 1
ATOM 728 O O . TYR A 1 92 ? 10.014 -5.151 0.256 1.00 90.75 92 TYR A O 1
ATOM 736 N N . ILE A 1 93 ? 8.293 -3.720 0.073 1.00 90.31 93 ILE A N 1
ATOM 737 C CA . ILE A 1 93 ? 9.059 -2.685 -0.644 1.00 90.31 93 ILE A CA 1
ATOM 738 C C . ILE A 1 93 ? 10.249 -2.206 0.199 1.00 90.31 93 ILE A C 1
ATOM 740 O O . ILE A 1 93 ? 11.359 -2.104 -0.318 1.00 90.31 93 ILE A O 1
ATOM 744 N N . ILE A 1 94 ? 10.052 -1.967 1.499 1.00 89.69 94 ILE A N 1
ATOM 745 C CA . ILE A 1 94 ? 11.142 -1.589 2.413 1.00 89.69 94 ILE A CA 1
ATOM 746 C C . ILE A 1 94 ? 12.197 -2.700 2.482 1.00 89.69 94 ILE A C 1
ATOM 748 O O . ILE A 1 94 ? 13.392 -2.420 2.405 1.00 89.69 94 ILE A O 1
ATOM 752 N N . CYS A 1 95 ? 11.766 -3.958 2.583 1.00 90.12 95 CYS A N 1
ATOM 753 C CA . CYS A 1 95 ? 12.656 -5.109 2.643 1.00 90.12 95 CYS A CA 1
ATOM 754 C C . CYS A 1 95 ? 13.466 -5.314 1.359 1.00 90.12 95 CYS A C 1
ATOM 756 O O . CYS A 1 95 ? 14.632 -5.693 1.435 1.00 90.12 95 CYS A O 1
ATOM 758 N N . LEU A 1 96 ? 12.898 -5.007 0.189 1.00 86.69 96 LEU A N 1
ATOM 759 C CA . LEU A 1 96 ? 13.631 -5.015 -1.079 1.00 86.69 96 LEU A CA 1
ATOM 760 C C . LEU A 1 96 ? 14.735 -3.948 -1.140 1.00 86.69 96 LEU A C 1
ATOM 762 O O . LEU A 1 96 ? 15.706 -4.125 -1.872 1.00 86.69 96 LEU A O 1
ATOM 766 N N . MET A 1 97 ? 14.590 -2.851 -0.392 1.00 84.62 97 MET A N 1
ATOM 767 C CA . MET A 1 97 ? 15.543 -1.733 -0.370 1.00 84.62 97 MET A CA 1
ATOM 768 C C . MET A 1 97 ? 16.576 -1.819 0.764 1.00 84.62 97 MET A C 1
ATOM 770 O O . MET A 1 97 ? 17.517 -1.027 0.784 1.00 84.62 97 MET A O 1
ATOM 774 N N . THR A 1 98 ? 16.406 -2.743 1.712 1.00 85.81 98 THR A N 1
ATOM 775 C CA . THR A 1 98 ? 17.278 -2.916 2.886 1.00 85.81 98 THR A CA 1
ATOM 776 C C . THR A 1 98 ? 18.027 -4.257 2.849 1.00 85.81 98 THR A C 1
ATOM 778 O O . THR A 1 98 ? 18.017 -4.972 1.847 1.00 85.81 98 THR A O 1
ATOM 781 N N . SER A 1 99 ? 18.713 -4.615 3.937 1.00 76.12 99 SER A N 1
ATOM 782 C CA . SER A 1 99 ? 19.401 -5.902 4.082 1.00 76.12 99 SER A CA 1
ATOM 783 C C . SER A 1 99 ? 18.423 -7.083 4.089 1.00 76.12 99 SER A C 1
ATOM 785 O O . SER A 1 99 ? 17.416 -7.052 4.798 1.00 76.12 99 SER A O 1
ATOM 787 N N . ARG A 1 100 ? 18.770 -8.180 3.407 1.00 74.81 100 ARG A N 1
ATOM 788 C CA . ARG A 1 100 ? 17.974 -9.426 3.361 1.00 74.81 100 ARG A CA 1
ATOM 789 C C . ARG A 1 100 ? 18.052 -10.293 4.629 1.00 74.81 100 ARG A C 1
ATOM 791 O O . ARG A 1 100 ? 17.768 -11.484 4.577 1.00 74.81 100 ARG A O 1
ATOM 798 N N . GLU A 1 101 ? 18.445 -9.736 5.767 1.00 82.62 101 GLU A N 1
ATOM 799 C CA . GLU A 1 101 ? 18.602 -10.513 6.997 1.00 82.62 101 GLU A CA 1
ATOM 800 C C . GLU A 1 101 ? 17.264 -10.711 7.735 1.00 82.62 101 GLU A C 1
ATOM 802 O O . GLU A 1 101 ? 16.375 -9.854 7.713 1.00 82.62 101 GLU A O 1
ATOM 807 N N . CYS A 1 102 ? 17.130 -11.855 8.415 1.00 84.94 102 CYS A N 1
ATOM 808 C CA . CYS A 1 102 ? 16.025 -12.186 9.322 1.00 84.94 102 CYS A CA 1
ATOM 809 C C . CYS A 1 102 ? 14.622 -12.009 8.698 1.00 84.94 102 CYS A C 1
ATOM 811 O O . CYS A 1 102 ? 14.232 -12.754 7.799 1.00 84.94 102 CYS A O 1
ATOM 813 N N . PHE A 1 103 ? 13.852 -11.031 9.193 1.00 85.56 103 PHE A N 1
ATOM 814 C CA . PHE A 1 103 ? 12.461 -10.773 8.806 1.00 85.56 103 PHE A CA 1
ATOM 815 C C . PHE A 1 103 ? 12.309 -10.477 7.311 1.00 85.56 103 PHE A C 1
ATOM 817 O O . PHE A 1 103 ? 11.373 -10.967 6.685 1.00 85.56 103 PHE A O 1
ATOM 824 N N . CYS A 1 104 ? 13.237 -9.713 6.729 1.00 87.75 104 CYS A N 1
ATOM 825 C CA . CYS A 1 104 ? 13.148 -9.345 5.322 1.00 87.75 104 CYS A CA 1
ATOM 826 C C . CYS A 1 104 ? 13.429 -10.523 4.389 1.00 87.75 104 CYS A C 1
ATOM 828 O O . CYS A 1 104 ? 12.758 -10.638 3.368 1.00 87.75 104 CYS A O 1
ATOM 830 N N . GLY A 1 105 ? 14.349 -11.423 4.755 1.00 87.38 105 GLY A N 1
ATOM 831 C CA . GLY A 1 105 ? 14.572 -12.668 4.014 1.00 87.38 105 GLY A CA 1
ATOM 832 C C . GLY A 1 105 ? 13.306 -13.526 3.971 1.00 87.38 105 GLY A C 1
ATOM 833 O O . GLY A 1 105 ? 12.810 -13.833 2.891 1.00 87.38 105 GLY A O 1
ATOM 834 N N . TRP A 1 106 ? 12.714 -13.796 5.141 1.00 90.06 106 TRP A N 1
ATOM 835 C CA . TRP A 1 106 ? 11.470 -14.567 5.246 1.00 90.06 106 TRP A CA 1
ATOM 836 C C . TRP A 1 106 ? 10.299 -13.932 4.477 1.00 90.06 106 TRP A C 1
ATOM 838 O O . TRP A 1 106 ? 9.564 -14.630 3.775 1.00 90.06 106 TRP A O 1
ATOM 848 N N . LEU A 1 107 ? 10.122 -12.610 4.587 1.00 88.25 107 LEU A N 1
ATOM 849 C CA . LEU A 1 107 ? 9.030 -11.898 3.921 1.00 88.25 107 LEU A CA 1
ATOM 850 C C . LEU A 1 107 ? 9.171 -11.948 2.394 1.00 88.25 107 LEU A C 1
ATOM 852 O O . LEU A 1 107 ? 8.184 -12.194 1.700 1.00 88.25 107 LEU A O 1
ATOM 856 N N . ILE A 1 108 ? 10.384 -11.724 1.879 1.00 86.94 108 ILE A N 1
ATOM 857 C CA . ILE A 1 108 ? 10.661 -11.771 0.439 1.00 86.94 108 ILE A CA 1
ATOM 858 C C . ILE A 1 108 ? 10.443 -13.188 -0.092 1.00 86.94 108 ILE A C 1
ATOM 860 O O . ILE A 1 108 ? 9.707 -13.347 -1.059 1.00 86.94 108 ILE A O 1
ATOM 864 N N . GLU A 1 109 ? 11.001 -14.212 0.562 1.00 87.81 109 GLU A N 1
ATOM 865 C CA . GLU A 1 109 ? 10.832 -15.613 0.147 1.00 87.81 109 GLU A CA 1
ATOM 866 C C . GLU A 1 109 ? 9.362 -16.040 0.126 1.00 87.81 109 GLU A C 1
ATOM 868 O O . GLU A 1 109 ? 8.916 -16.693 -0.815 1.00 87.81 109 GLU A O 1
ATOM 873 N N . THR A 1 110 ? 8.588 -15.635 1.136 1.00 87.62 110 THR A N 1
ATOM 874 C CA . THR A 1 110 ? 7.159 -15.965 1.213 1.00 87.62 110 THR A CA 1
ATOM 875 C C . THR A 1 110 ? 6.377 -15.334 0.063 1.00 87.62 110 THR A C 1
ATOM 877 O O . THR A 1 110 ? 5.523 -15.987 -0.532 1.00 87.62 110 THR A O 1
ATOM 880 N N . ILE A 1 111 ? 6.652 -14.067 -0.260 1.00 84.62 111 ILE A N 1
ATOM 881 C CA . ILE A 1 111 ? 5.956 -13.353 -1.336 1.00 84.62 111 ILE A CA 1
ATOM 882 C C . ILE A 1 111 ? 6.390 -13.861 -2.712 1.00 84.62 111 ILE A C 1
ATOM 884 O O . ILE A 1 111 ? 5.531 -14.072 -3.566 1.00 84.62 111 ILE A O 1
ATOM 888 N N . ASP A 1 112 ? 7.683 -14.110 -2.915 1.00 82.75 112 ASP A N 1
ATOM 889 C CA . ASP A 1 112 ? 8.204 -14.637 -4.176 1.00 82.75 112 ASP A CA 1
ATOM 890 C C . ASP A 1 112 ? 7.711 -16.071 -4.440 1.00 82.75 112 ASP A C 1
ATOM 892 O O . ASP A 1 112 ? 7.446 -16.408 -5.588 1.00 82.75 112 ASP A O 1
ATOM 896 N N . TRP A 1 113 ? 7.507 -16.900 -3.406 1.00 78.19 113 TRP A N 1
ATOM 897 C CA . TRP A 1 113 ? 6.898 -18.232 -3.551 1.00 78.19 113 TRP A CA 1
ATOM 898 C C . TRP A 1 113 ? 5.430 -18.189 -4.003 1.00 78.19 113 TRP A C 1
ATOM 900 O O . TRP A 1 113 ? 4.950 -19.122 -4.644 1.00 78.19 113 TRP A O 1
ATOM 910 N N . MET A 1 114 ? 4.702 -17.118 -3.674 1.00 70.81 114 MET A N 1
ATOM 911 C CA . MET A 1 114 ? 3.306 -16.940 -4.090 1.00 70.81 114 MET A CA 1
ATOM 912 C C . MET A 1 114 ? 3.154 -16.443 -5.540 1.00 70.81 114 MET A C 1
ATOM 914 O O . MET A 1 114 ? 2.019 -16.333 -6.011 1.00 70.81 114 MET A O 1
ATOM 918 N N . ARG A 1 115 ? 4.256 -16.106 -6.224 1.00 60.56 115 ARG A N 1
ATOM 919 C CA . ARG A 1 115 ? 4.285 -15.591 -7.600 1.00 60.56 115 ARG A CA 1
ATOM 920 C C . ARG A 1 115 ? 4.470 -16.704 -8.628 1.00 60.56 115 ARG A C 1
ATOM 922 O O . ARG A 1 115 ? 3.818 -16.592 -9.691 1.00 60.56 115 ARG A O 1
#